Protein AF-A0AA50Z5B0-F1 (afdb_monomer)

Foldseek 3Di:
DVLVPDPDPVVLVVVLVVVLVVCPPPLVCLQVNLVSLLVVLVSCVVVVNLVVSLVSLVVNPLVPNPPDDPVVSVVSLVVNLVSCVVVVVPVPND

pLDDT: mean 72.81, std 11.05, range [40.56, 84.38]

Mean predicted aligned error: 8.94 Å

Sequence (94 aa):
TYVDKTPDKETKVKLIETLRSITEGKIYVEVERARLTHILAKIREGEGNVAEAAKIIQELQVETYGSMDKREKVELILEQMRLCLAIKDYIRTQ

Nearest PDB structures (foldseek):
  8amz-assembly1_P  TM=9.675E-01  e=3.717E-07  Spinacia oleracea
  6fvw-assembly1_P  TM=8.664E-01  e=3.152E-04  Saccharomyces cerevisiae S288C
  7msp-assembly2_B  TM=5.429E-01  e=2.830E-01  Bacillus subtilis subsp. subtilis str. 168
  3q15-assembly2_B-3  TM=8.172E-01  e=1.761E+00  Bacillus subtilis
  8rtc-assembly2_B  TM=7.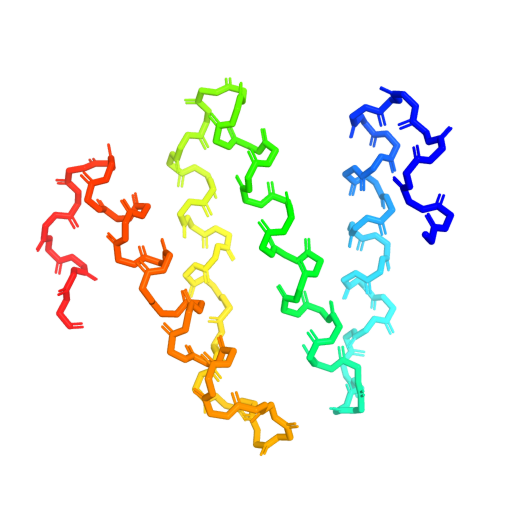162E-01  e=3.303E+00  Bacillus phage phi3T

Radius of gyration: 13.48 Å; Cα contacts (8 Å, |Δi|>4): 63; chains: 1; bounding box: 32×32×32 Å

Secondary structure (DSSP, 8-state):
-TTSS---HHHHHHHHHHHHHHTTT-GGGHHHHHHHHHHHHHHHHHTT-HHHHHHHHHTS-GGG-TTS-HHHHHHHHHHHHHHHHHTT-TTS--

Structure (mmCIF, N/CA/C/O backbone):
data_AF-A0AA50Z5B0-F1
#
_entry.id   AF-A0AA50Z5B0-F1
#
loop_
_atom_site.group_PDB
_atom_site.id
_atom_site.type_symbol
_atom_site.label_atom_id
_atom_site.label_alt_id
_atom_site.label_comp_id
_atom_site.label_asym_id
_atom_site.label_entity_id
_atom_site.label_seq_id
_atom_site.pdbx_PDB_ins_code
_atom_site.Cartn_x
_atom_site.Cartn_y
_atom_site.Cartn_z
_atom_site.occupancy
_atom_site.B_iso_or_equiv
_atom_site.auth_seq_id
_atom_site.auth_comp_id
_atom_site.auth_asym_id
_atom_site.auth_atom_id
_atom_site.pdbx_PDB_model_num
ATOM 1 N N . THR A 1 1 ? 2.541 -18.473 5.879 1.00 41.69 1 THR A N 1
ATOM 2 C CA . THR A 1 1 ? 3.818 -17.806 6.244 1.00 41.69 1 THR A CA 1
ATOM 3 C C . THR A 1 1 ? 3.674 -17.228 7.643 1.00 41.69 1 THR A C 1
ATOM 5 O O . THR A 1 1 ? 2.545 -16.992 8.039 1.00 41.69 1 THR A O 1
ATOM 8 N N . TYR A 1 2 ? 4.739 -17.048 8.437 1.00 48.47 2 TYR A N 1
ATOM 9 C CA . TYR A 1 2 ? 4.700 -16.697 9.885 1.00 48.47 2 TYR A CA 1
ATOM 10 C C . TYR A 1 2 ? 3.920 -15.411 10.280 1.00 48.47 2 TYR A C 1
ATOM 12 O O . TYR A 1 2 ? 3.854 -15.069 11.454 1.00 48.47 2 TYR A O 1
ATOM 20 N N . VAL A 1 3 ? 3.290 -14.737 9.318 1.00 45.12 3 VAL A N 1
ATOM 21 C CA . VAL A 1 3 ? 2.403 -13.570 9.449 1.00 45.12 3 VAL A CA 1
ATOM 22 C C . VAL A 1 3 ? 0.930 -13.968 9.707 1.00 45.12 3 VAL A C 1
ATOM 24 O O . VAL A 1 3 ? 0.121 -13.126 10.097 1.00 45.12 3 VAL A O 1
ATOM 27 N N . ASP A 1 4 ? 0.579 -15.249 9.537 1.00 47.31 4 ASP A N 1
ATOM 28 C CA . ASP A 1 4 ? -0.758 -15.808 9.822 1.00 47.31 4 ASP A CA 1
ATOM 29 C C . ASP A 1 4 ? -0.931 -16.305 11.271 1.00 47.31 4 ASP A C 1
ATOM 31 O O . ASP A 1 4 ? -2.023 -16.707 11.660 1.00 47.31 4 ASP A O 1
ATOM 35 N N . LYS A 1 5 ? 0.142 -16.314 12.080 1.00 48.56 5 LYS A N 1
ATOM 36 C CA . LYS A 1 5 ? 0.136 -16.874 13.448 1.00 48.56 5 LYS A CA 1
ATOM 37 C C . LYS A 1 5 ? 0.056 -15.840 14.574 1.00 48.56 5 LYS A C 1
ATOM 39 O O . LYS A 1 5 ? 0.001 -16.240 15.733 1.00 48.56 5 LYS A O 1
ATOM 44 N N . THR A 1 6 ? 0.043 -14.544 14.274 1.00 42.75 6 THR A N 1
ATOM 45 C CA . THR A 1 6 ? -0.071 -13.490 15.293 1.00 42.75 6 THR A CA 1
ATOM 46 C C . THR A 1 6 ? -1.495 -12.919 15.342 1.00 42.75 6 THR A C 1
ATOM 48 O O . THR A 1 6 ? -1.958 -12.375 14.337 1.00 42.75 6 THR A O 1
ATOM 51 N N . PRO A 1 7 ? -2.200 -13.021 16.489 1.00 55.25 7 PRO A N 1
ATOM 52 C CA . PRO A 1 7 ? -3.541 -12.459 16.664 1.00 55.25 7 PRO A CA 1
ATOM 53 C C . PRO A 1 7 ? -3.543 -10.933 16.864 1.00 55.25 7 PRO A C 1
ATOM 55 O O . PRO A 1 7 ? -4.571 -10.289 16.663 1.00 55.25 7 PRO A O 1
ATOM 58 N N . ASP A 1 8 ? -2.404 -10.339 17.225 1.00 52.75 8 ASP A N 1
ATOM 59 C CA . ASP A 1 8 ? -2.302 -8.915 17.538 1.00 52.75 8 ASP A CA 1
ATOM 60 C C . ASP A 1 8 ? -2.104 -8.055 16.285 1.00 52.75 8 ASP A C 1
ATOM 62 O O . ASP A 1 8 ? -1.014 -7.979 15.702 1.00 52.75 8 ASP A O 1
ATOM 66 N N . LYS A 1 9 ? -3.177 -7.356 15.893 1.00 60.75 9 LYS A N 1
ATOM 67 C CA . LYS A 1 9 ? -3.170 -6.319 14.845 1.00 60.75 9 LYS A CA 1
ATOM 68 C C . LYS A 1 9 ? -2.041 -5.307 15.059 1.00 60.75 9 LYS A C 1
ATOM 70 O O . LYS A 1 9 ? -1.364 -4.947 14.101 1.00 60.75 9 LYS A O 1
ATOM 75 N N . GLU A 1 10 ? -1.768 -4.931 16.308 1.00 60.62 10 GLU A N 1
ATOM 76 C CA . GLU A 1 10 ? -0.675 -4.022 16.671 1.00 60.62 10 GLU A CA 1
ATOM 77 C C . GLU A 1 10 ? 0.711 -4.573 16.323 1.00 60.62 10 GLU A C 1
ATOM 79 O O . GLU A 1 10 ? 1.551 -3.858 15.775 1.00 60.62 10 GLU A O 1
ATOM 84 N N . THR A 1 11 ? 0.975 -5.851 16.606 1.00 65.00 11 THR A N 1
ATOM 85 C CA . THR A 1 11 ? 2.271 -6.462 16.282 1.00 65.00 11 THR A CA 1
ATOM 86 C C . THR A 1 11 ? 2.444 -6.598 14.773 1.00 65.00 11 THR A C 1
ATOM 88 O O . THR A 1 11 ? 3.549 -6.426 14.264 1.00 65.00 11 THR A O 1
ATOM 91 N N . LYS A 1 12 ? 1.350 -6.844 14.042 1.00 67.19 12 LYS A N 1
ATOM 92 C CA . LYS A 1 12 ? 1.346 -6.903 12.575 1.00 67.19 12 LYS A CA 1
ATOM 93 C C . LYS A 1 12 ? 1.675 -5.540 11.959 1.00 67.19 12 LYS A C 1
ATOM 95 O O . LYS A 1 12 ? 2.506 -5.478 11.057 1.00 67.19 12 LYS A O 1
ATOM 100 N N . VAL A 1 13 ? 1.103 -4.458 12.491 1.00 71.81 13 VAL A N 1
ATOM 101 C CA . VAL A 1 13 ? 1.423 -3.078 12.084 1.00 71.81 13 VAL A CA 1
ATOM 102 C C . VAL A 1 13 ? 2.886 -2.741 12.389 1.00 71.81 13 VAL A C 1
ATOM 104 O O . VAL A 1 13 ? 3.606 -2.337 11.478 1.00 71.81 13 VAL A O 1
ATOM 107 N N . LYS A 1 14 ? 3.368 -3.006 13.612 1.00 73.25 14 LYS A N 1
ATOM 108 C CA . LYS A 1 14 ? 4.777 -2.772 13.993 1.00 73.25 14 LYS A CA 1
ATOM 109 C C . LYS A 1 14 ? 5.760 -3.560 13.127 1.00 73.25 14 LYS A C 1
ATOM 111 O O . LYS A 1 14 ? 6.809 -3.042 12.749 1.00 73.25 14 LYS A O 1
ATOM 116 N N . LEU A 1 15 ? 5.429 -4.805 12.779 1.00 69.44 15 LEU A N 1
ATOM 117 C CA . LEU A 1 15 ? 6.256 -5.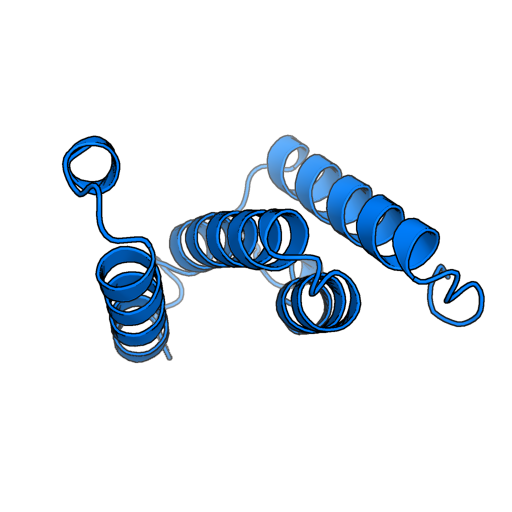619 11.889 1.00 69.44 15 LEU A CA 1
ATOM 118 C C . LEU A 1 15 ? 6.314 -5.011 10.482 1.00 69.44 15 LEU A C 1
ATOM 120 O O . LEU A 1 15 ? 7.392 -4.937 9.900 1.00 69.44 15 LEU A O 1
ATOM 124 N N . ILE A 1 16 ? 5.181 -4.540 9.952 1.00 76.06 16 ILE A N 1
ATOM 125 C CA . ILE A 1 16 ? 5.124 -3.883 8.640 1.00 76.06 16 ILE A CA 1
ATOM 126 C C . ILE A 1 16 ? 5.925 -2.574 8.644 1.00 76.06 16 ILE A C 1
ATOM 128 O O . ILE A 1 16 ? 6.649 -2.318 7.686 1.00 76.06 16 ILE A O 1
ATOM 132 N N . GLU A 1 17 ? 5.858 -1.773 9.708 1.00 75.69 17 GLU A N 1
ATOM 133 C CA . GLU A 1 17 ? 6.672 -0.557 9.852 1.00 75.69 17 GLU A CA 1
ATOM 134 C C . GLU A 1 17 ? 8.170 -0.872 9.904 1.00 75.69 17 GLU A C 1
ATOM 136 O O . GLU A 1 17 ? 8.966 -0.261 9.189 1.00 75.69 17 GLU A O 1
ATOM 141 N N . THR A 1 18 ? 8.550 -1.890 10.679 1.00 76.19 18 THR A N 1
ATOM 142 C CA . THR A 1 18 ? 9.944 -2.342 10.783 1.00 76.19 18 THR A CA 1
ATOM 143 C C . THR A 1 18 ? 10.451 -2.853 9.433 1.00 76.19 18 THR A C 1
ATOM 145 O O . THR A 1 18 ? 11.552 -2.516 9.003 1.00 76.19 18 THR A O 1
ATOM 148 N N . LEU A 1 19 ? 9.627 -3.616 8.709 1.00 72.19 19 LEU A N 1
ATOM 149 C CA . LEU A 1 19 ? 9.943 -4.080 7.362 1.00 72.19 19 LEU A CA 1
ATOM 150 C C . LEU A 1 19 ? 10.013 -2.915 6.370 1.00 72.19 19 LEU A C 1
ATOM 152 O O . LEU A 1 19 ? 10.931 -2.892 5.559 1.00 72.19 19 LEU A O 1
ATOM 156 N N . ARG A 1 20 ? 9.131 -1.910 6.448 1.00 70.00 20 ARG A N 1
ATOM 157 C CA . ARG A 1 20 ? 9.216 -0.685 5.630 1.00 70.00 20 ARG A CA 1
ATOM 158 C C . ARG A 1 20 ? 10.544 0.049 5.843 1.00 70.00 20 ARG A C 1
ATOM 160 O O . ARG A 1 20 ? 11.126 0.485 4.859 1.00 70.00 20 ARG A O 1
ATOM 167 N N . SER A 1 21 ? 11.033 0.129 7.081 1.00 74.19 21 SER A N 1
ATOM 168 C CA . SER A 1 21 ? 12.330 0.743 7.399 1.00 74.19 21 SER A CA 1
ATOM 169 C C . SER A 1 21 ? 13.517 -0.094 6.900 1.00 74.19 21 SER A C 1
ATOM 171 O O . SER A 1 21 ? 14.441 0.437 6.296 1.00 74.19 21 SER A O 1
ATOM 173 N N . ILE A 1 22 ? 13.483 -1.422 7.060 1.00 75.44 22 ILE A N 1
ATOM 174 C CA . ILE A 1 22 ? 14.577 -2.312 6.615 1.00 75.44 22 ILE A CA 1
ATOM 175 C C . ILE A 1 22 ? 14.626 -2.460 5.084 1.00 75.44 22 ILE A C 1
ATOM 177 O O . ILE A 1 22 ? 15.680 -2.773 4.522 1.00 75.44 22 ILE A O 1
ATOM 181 N N . THR A 1 23 ? 13.488 -2.280 4.410 1.00 68.44 23 THR A N 1
ATOM 182 C CA . THR A 1 23 ? 13.366 -2.344 2.943 1.00 68.44 23 THR A CA 1
ATOM 183 C C . THR A 1 23 ? 13.642 -1.003 2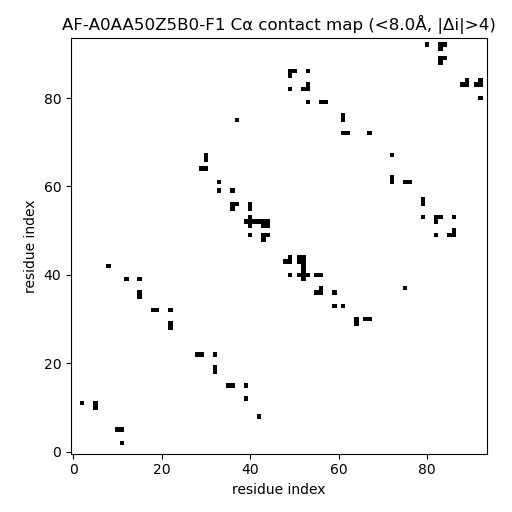.258 1.00 68.44 23 THR A C 1
ATOM 185 O O . THR A 1 23 ? 13.683 -0.944 1.029 1.00 68.44 23 THR A O 1
ATOM 188 N N . GLU A 1 24 ? 13.893 0.064 3.020 1.00 66.50 24 GLU A N 1
ATOM 189 C CA . GLU A 1 24 ? 14.303 1.360 2.487 1.00 66.50 24 GLU A CA 1
ATOM 190 C C . GLU A 1 24 ? 15.685 1.256 1.811 1.00 66.50 24 GLU A C 1
ATOM 192 O O . GLU A 1 24 ? 16.637 0.710 2.368 1.00 66.50 24 GLU A O 1
ATOM 197 N N . GLY A 1 25 ? 15.789 1.722 0.561 1.00 65.19 25 GLY A N 1
ATOM 198 C CA . GLY A 1 25 ? 17.040 1.708 -0.213 1.00 65.19 25 GLY A CA 1
ATOM 199 C C . GLY A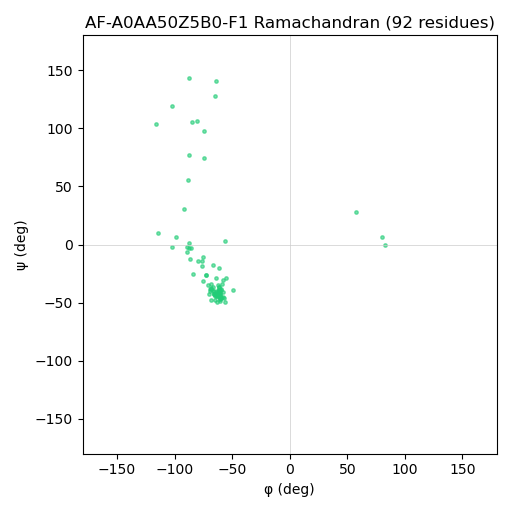 1 25 ? 17.413 0.372 -0.873 1.00 65.19 25 GLY A C 1
ATOM 200 O O . GLY A 1 25 ? 18.498 0.261 -1.443 1.00 65.19 25 GLY A O 1
ATOM 201 N N . LYS A 1 26 ? 16.542 -0.648 -0.835 1.00 76.00 26 LYS A N 1
ATOM 202 C CA . LYS A 1 26 ? 16.814 -1.971 -1.421 1.00 76.00 26 LYS A CA 1
ATOM 203 C C . LYS A 1 26 ? 15.853 -2.306 -2.565 1.00 76.00 26 LYS A C 1
ATOM 205 O O . LYS A 1 26 ? 14.735 -2.756 -2.341 1.00 76.00 26 LYS A O 1
ATOM 210 N N . ILE A 1 27 ? 16.352 -2.199 -3.794 1.00 69.25 27 ILE A N 1
ATOM 211 C CA . ILE A 1 27 ? 15.594 -2.428 -5.042 1.00 69.25 27 ILE A CA 1
ATOM 212 C C . ILE A 1 27 ? 14.989 -3.851 -5.108 1.00 69.25 27 ILE A C 1
ATOM 214 O O . ILE A 1 27 ? 13.918 -4.073 -5.661 1.00 69.25 27 ILE A O 1
ATOM 218 N N . TYR A 1 28 ? 15.640 -4.844 -4.494 1.00 68.31 28 TYR A N 1
ATOM 219 C CA . TYR A 1 28 ? 15.211 -6.248 -4.544 1.00 68.31 28 TYR A CA 1
ATOM 220 C C . TYR A 1 28 ? 14.012 -6.596 -3.638 1.00 68.31 28 TYR A C 1
ATOM 222 O O . TYR A 1 28 ? 13.432 -7.666 -3.793 1.00 68.31 28 TYR A O 1
ATOM 230 N N . VAL A 1 29 ? 13.636 -5.727 -2.693 1.00 76.94 29 VAL A N 1
ATOM 231 C CA . VAL A 1 29 ? 12.523 -5.950 -1.737 1.00 76.94 29 VAL A CA 1
ATOM 232 C C . VAL A 1 29 ? 11.361 -4.984 -1.944 1.00 76.94 29 VAL A C 1
ATOM 234 O O . VAL A 1 29 ? 10.426 -4.950 -1.148 1.00 76.94 29 VAL A O 1
ATOM 237 N N . GLU A 1 30 ? 11.375 -4.228 -3.036 1.00 74.75 30 GLU A N 1
ATOM 238 C CA . GLU A 1 30 ? 10.312 -3.284 -3.371 1.00 74.75 30 GLU A CA 1
ATOM 239 C C . GLU A 1 30 ? 8.949 -3.966 -3.562 1.00 74.75 30 GLU A C 1
ATOM 241 O O . GLU A 1 30 ? 7.937 -3.480 -3.059 1.00 74.75 30 GLU A O 1
ATOM 246 N N . VAL A 1 31 ? 8.929 -5.142 -4.197 1.00 77.50 31 VAL A N 1
ATOM 247 C CA . VAL A 1 31 ? 7.704 -5.937 -4.396 1.00 77.50 31 VAL A CA 1
ATOM 248 C C . VAL A 1 31 ? 7.131 -6.422 -3.060 1.00 77.50 31 VAL A C 1
ATOM 250 O O . VAL A 1 31 ? 5.934 -6.305 -2.801 1.00 77.50 31 VAL A O 1
ATOM 253 N N . GLU A 1 32 ? 7.988 -6.911 -2.165 1.00 78.31 32 GLU A N 1
ATOM 254 C CA . GLU A 1 32 ? 7.561 -7.343 -0.830 1.00 78.31 32 GLU A CA 1
ATOM 255 C C . GLU A 1 32 ? 7.066 -6.157 0.009 1.00 78.31 32 GLU A C 1
ATOM 257 O O . GLU A 1 32 ? 6.058 -6.263 0.710 1.00 78.31 32 GLU A O 1
ATOM 262 N N . ARG A 1 33 ? 7.699 -4.984 -0.124 1.00 78.94 33 ARG A N 1
ATOM 263 C CA . ARG A 1 33 ? 7.230 -3.739 0.497 1.00 78.94 33 ARG A CA 1
ATOM 264 C C . ARG A 1 33 ? 5.842 -3.342 -0.008 1.00 78.94 33 ARG A C 1
ATOM 266 O O . ARG A 1 33 ? 5.007 -2.926 0.801 1.00 78.94 33 ARG A O 1
ATOM 273 N N . ALA A 1 34 ? 5.574 -3.490 -1.305 1.00 78.88 34 ALA A N 1
ATOM 274 C CA . ALA A 1 34 ? 4.262 -3.227 -1.888 1.00 78.88 34 ALA A CA 1
ATOM 275 C C . ALA A 1 34 ? 3.183 -4.137 -1.284 1.00 78.88 34 ALA A C 1
ATOM 277 O O . ALA A 1 34 ? 2.161 -3.650 -0.795 1.00 78.88 34 ALA A O 1
ATOM 278 N N . ARG A 1 35 ? 3.451 -5.446 -1.208 1.00 79.88 35 ARG A N 1
ATOM 279 C CA . ARG A 1 35 ? 2.539 -6.430 -0.601 1.00 79.88 35 ARG A CA 1
ATOM 280 C C . ARG A 1 35 ? 2.260 -6.145 0.873 1.00 79.88 35 ARG A C 1
ATOM 282 O O . ARG A 1 35 ? 1.105 -6.148 1.294 1.00 79.88 35 ARG A O 1
ATOM 289 N N . LEU A 1 36 ? 3.295 -5.852 1.660 1.00 79.88 36 LEU A N 1
ATOM 290 C CA . LEU A 1 36 ? 3.150 -5.515 3.081 1.00 79.88 36 LEU A CA 1
ATOM 291 C C . LEU A 1 36 ? 2.314 -4.249 3.285 1.00 79.88 36 LEU A C 1
ATOM 293 O O . LEU A 1 36 ? 1.474 -4.191 4.182 1.00 79.88 36 LEU A O 1
ATOM 297 N N . THR A 1 37 ? 2.514 -3.252 2.427 1.00 80.12 37 THR A N 1
ATOM 298 C CA . THR A 1 37 ? 1.763 -1.995 2.483 1.00 80.12 37 THR A CA 1
ATOM 299 C C . THR A 1 37 ? 0.297 -2.197 2.094 1.00 80.12 37 THR A C 1
ATOM 301 O O . THR A 1 37 ? -0.588 -1.638 2.736 1.00 80.12 37 THR A O 1
ATOM 304 N N . HIS A 1 38 ? 0.015 -3.055 1.111 1.00 81.31 38 HIS A N 1
ATOM 305 C CA . HIS A 1 38 ? -1.352 -3.441 0.761 1.00 81.31 38 HIS A CA 1
ATOM 306 C C . HIS A 1 38 ? -2.070 -4.145 1.928 1.00 81.31 38 HIS A C 1
ATOM 308 O O . HIS A 1 38 ? -3.224 -3.841 2.231 1.00 81.31 38 HIS A O 1
ATOM 314 N N . ILE A 1 39 ? -1.374 -5.032 2.646 1.00 82.31 39 ILE A N 1
ATOM 315 C CA . ILE A 1 39 ? -1.914 -5.673 3.856 1.00 82.31 39 ILE A CA 1
ATOM 316 C C . ILE A 1 39 ? -2.202 -4.628 4.945 1.00 82.31 39 ILE A C 1
ATOM 318 O O . ILE A 1 39 ? -3.250 -4.692 5.586 1.00 82.31 39 ILE A O 1
ATOM 322 N N . LEU A 1 40 ? -1.314 -3.647 5.136 1.00 80.94 40 LEU A N 1
ATOM 323 C CA . LEU A 1 40 ? -1.521 -2.552 6.090 1.00 80.94 40 LEU A CA 1
ATOM 324 C C . LEU A 1 40 ? -2.755 -1.709 5.745 1.00 80.94 40 LEU A C 1
ATOM 326 O O . LEU A 1 40 ? -3.543 -1.392 6.637 1.00 80.94 40 LEU A O 1
ATOM 330 N N . ALA A 1 41 ? -2.946 -1.389 4.463 1.00 80.31 41 ALA A N 1
ATOM 331 C CA . ALA A 1 41 ? -4.115 -0.657 3.989 1.00 80.31 41 ALA A CA 1
ATOM 332 C C . ALA A 1 41 ? -5.415 -1.418 4.303 1.00 80.31 41 ALA A C 1
ATOM 334 O O . ALA A 1 41 ? -6.326 -0.838 4.886 1.00 80.31 41 ALA A O 1
ATOM 335 N N . LYS A 1 42 ? -5.472 -2.733 4.045 1.00 81.50 42 LYS A N 1
ATOM 336 C CA . LYS A 1 42 ? -6.635 -3.573 4.398 1.00 81.50 42 LYS A CA 1
ATOM 337 C C . LYS A 1 42 ? -6.924 -3.620 5.898 1.00 81.50 42 LYS A C 1
ATOM 339 O O . LYS A 1 42 ? -8.084 -3.647 6.302 1.00 81.50 42 LYS A O 1
ATOM 344 N N . ILE A 1 43 ? -5.887 -3.622 6.739 1.00 81.81 43 ILE A N 1
ATOM 345 C CA . ILE A 1 43 ? -6.062 -3.575 8.199 1.00 81.81 43 ILE A CA 1
ATOM 346 C C 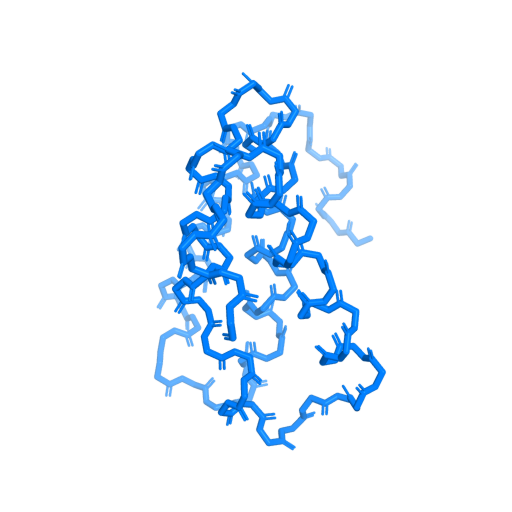. ILE A 1 43 ? -6.687 -2.237 8.613 1.00 81.81 43 ILE A C 1
ATOM 348 O O . ILE A 1 43 ? -7.675 -2.236 9.343 1.00 81.81 43 ILE A O 1
ATOM 352 N N . ARG A 1 44 ? -6.160 -1.115 8.103 1.00 79.44 44 ARG A N 1
ATOM 353 C CA . ARG A 1 44 ? -6.696 0.233 8.362 1.00 79.44 44 ARG A CA 1
ATOM 354 C C . ARG A 1 44 ? -8.124 0.397 7.830 1.00 79.44 44 ARG A C 1
ATOM 356 O O . ARG A 1 44 ? -8.954 0.989 8.514 1.00 79.44 44 ARG A O 1
ATOM 363 N N . GLU A 1 45 ? -8.432 -0.170 6.664 1.00 78.06 45 GLU A N 1
ATOM 364 C CA . GLU A 1 45 ? -9.788 -0.205 6.102 1.00 78.06 45 GLU A CA 1
ATOM 365 C C . GLU A 1 45 ? -10.757 -0.951 7.035 1.00 78.06 45 GLU A C 1
ATOM 367 O O . GLU A 1 45 ? -11.821 -0.428 7.361 1.00 78.06 45 GLU A O 1
ATOM 372 N N . GLY A 1 46 ? -10.364 -2.125 7.542 1.00 77.69 46 GLY A N 1
ATOM 373 C CA . GLY A 1 46 ? -11.163 -2.911 8.489 1.00 77.69 46 GLY A CA 1
ATOM 374 C C . GLY A 1 46 ? -11.357 -2.257 9.865 1.00 77.69 46 GLY A C 1
ATOM 375 O O . GLY A 1 46 ? -12.264 -2.640 10.601 1.00 77.69 46 GLY A O 1
ATOM 376 N N . GLU A 1 47 ? -10.536 -1.268 10.219 1.00 78.50 47 GLU A N 1
ATOM 377 C CA . GLU A 1 47 ? -10.694 -0.434 11.420 1.00 78.50 47 GLU A CA 1
ATOM 378 C C . GLU A 1 47 ? -11.592 0.793 11.183 1.00 78.50 47 GLU A C 1
ATOM 380 O O . GLU A 1 47 ? -11.803 1.587 12.096 1.00 78.50 47 GLU A O 1
ATOM 385 N N . GLY A 1 48 ? -12.132 0.960 9.970 1.00 79.50 48 GLY A N 1
ATOM 386 C CA . GLY A 1 48 ? -12.925 2.127 9.572 1.00 79.50 48 GLY A CA 1
ATOM 387 C C . GLY A 1 48 ? -12.080 3.328 9.136 1.00 79.50 48 GLY A C 1
ATOM 388 O O . GLY A 1 48 ? -12.624 4.341 8.700 1.00 79.50 48 GLY A O 1
ATOM 389 N N . ASN A 1 49 ? -10.750 3.212 9.171 1.00 83.56 49 ASN A N 1
ATOM 390 C CA . ASN A 1 49 ? -9.802 4.252 8.770 1.00 83.56 49 ASN A CA 1
ATOM 391 C C . ASN A 1 49 ? -9.474 4.164 7.272 1.00 83.56 49 ASN A C 1
ATOM 393 O O . ASN A 1 49 ? -8.312 4.079 6.869 1.00 83.56 49 ASN A O 1
ATOM 397 N N . VAL A 1 50 ? -10.510 4.199 6.430 1.00 82.19 50 VAL A N 1
ATOM 398 C CA . VAL A 1 50 ? -10.379 4.077 4.968 1.00 82.19 50 VAL A CA 1
ATOM 399 C C . VAL A 1 50 ? -9.527 5.211 4.381 1.00 82.19 50 VAL A C 1
ATOM 401 O O . VAL A 1 50 ? -8.707 4.966 3.502 1.00 82.19 50 VAL A O 1
ATOM 404 N N . ALA A 1 51 ? -9.644 6.430 4.926 1.00 82.44 51 ALA A N 1
ATOM 405 C CA . ALA A 1 51 ? -8.852 7.599 4.525 1.00 82.44 51 ALA A CA 1
ATOM 406 C C . ALA A 1 51 ? -7.336 7.367 4.639 1.00 82.44 51 ALA A C 1
ATOM 408 O O . ALA A 1 51 ? -6.577 7.644 3.710 1.00 82.44 51 ALA A O 1
ATOM 409 N N . GLU A 1 52 ? -6.909 6.802 5.767 1.00 81.31 52 GLU A N 1
ATOM 410 C CA . GLU A 1 52 ? -5.508 6.464 6.016 1.00 81.31 52 GLU A CA 1
ATOM 411 C C . GLU A 1 52 ? -5.053 5.304 5.128 1.00 81.31 52 GLU A C 1
ATOM 413 O O . GLU A 1 52 ? -3.953 5.344 4.580 1.00 81.31 52 GLU A O 1
ATOM 418 N N . ALA A 1 53 ? -5.911 4.296 4.931 1.00 81.69 53 ALA A N 1
ATOM 419 C CA . ALA A 1 53 ? -5.629 3.174 4.041 1.00 81.69 53 ALA A CA 1
ATOM 420 C C . ALA A 1 53 ? -5.351 3.635 2.601 1.00 81.69 53 ALA A C 1
ATOM 422 O O . ALA A 1 53 ? -4.362 3.203 2.004 1.00 81.69 53 ALA A O 1
ATOM 423 N N . ALA A 1 54 ? -6.169 4.546 2.059 1.00 81.62 54 ALA A N 1
ATOM 424 C CA . ALA A 1 54 ? -5.944 5.076 0.717 1.00 81.62 54 ALA A CA 1
ATOM 425 C C . ALA A 1 54 ? -4.662 5.901 0.627 1.00 81.62 54 ALA A C 1
ATOM 427 O O . ALA A 1 54 ? -3.904 5.738 -0.322 1.00 81.62 54 ALA A O 1
ATOM 428 N N . LYS A 1 55 ? -4.384 6.751 1.620 1.00 82.75 55 LYS A N 1
ATOM 429 C CA . LYS A 1 55 ? -3.164 7.565 1.637 1.00 82.75 55 LYS A CA 1
ATOM 430 C C . LYS A 1 55 ? -1.906 6.690 1.636 1.00 82.75 55 LYS A C 1
ATOM 432 O O . LYS A 1 55 ? -1.000 6.918 0.842 1.00 82.75 55 LYS A O 1
ATOM 437 N N . ILE A 1 56 ? -1.890 5.645 2.465 1.00 81.75 56 ILE A N 1
ATOM 438 C CA . ILE A 1 56 ? -0.782 4.685 2.559 1.00 81.75 56 ILE A CA 1
ATOM 439 C C . ILE A 1 56 ? -0.545 3.963 1.226 1.00 81.75 56 ILE A C 1
ATOM 441 O O . ILE A 1 56 ? 0.606 3.790 0.821 1.00 81.75 56 ILE A O 1
ATOM 445 N N . ILE A 1 57 ? -1.613 3.523 0.551 1.00 81.12 57 ILE A N 1
ATOM 446 C CA . ILE A 1 57 ? -1.481 2.814 -0.726 1.00 81.12 57 ILE A CA 1
ATOM 447 C C . ILE A 1 57 ? -1.143 3.776 -1.876 1.00 81.12 57 ILE A C 1
ATOM 449 O O . ILE A 1 57 ? -0.418 3.371 -2.774 1.00 81.12 57 ILE A O 1
ATOM 453 N N . GLN A 1 58 ? -1.602 5.035 -1.837 1.00 75.62 58 GLN A N 1
ATOM 454 C CA . GLN A 1 58 ? -1.292 6.087 -2.822 1.00 75.62 58 GLN A CA 1
ATOM 455 C C . GLN A 1 58 ? 0.157 6.575 -2.738 1.00 75.62 58 GLN A C 1
ATOM 457 O O . GLN A 1 58 ? 0.760 6.881 -3.760 1.00 75.62 58 GLN A O 1
ATOM 462 N N . GLU A 1 59 ? 0.739 6.634 -1.536 1.00 76.88 59 GLU A N 1
ATOM 463 C CA . GLU A 1 59 ? 2.171 6.925 -1.362 1.00 76.88 59 GLU A CA 1
ATOM 464 C C . GLU A 1 59 ? 3.063 5.871 -2.031 1.00 76.88 59 GLU A C 1
ATOM 466 O O . GLU A 1 59 ? 4.241 6.113 -2.304 1.00 76.88 59 GLU A O 1
ATOM 471 N N . LEU A 1 60 ? 2.513 4.685 -2.290 1.00 74.50 60 LEU A N 1
ATOM 472 C CA . LEU A 1 60 ? 3.223 3.615 -2.951 1.00 74.50 60 LEU A CA 1
ATOM 473 C C . LEU A 1 60 ? 3.228 3.846 -4.467 1.00 74.50 60 LEU A C 1
ATOM 475 O O . LEU A 1 60 ? 2.230 3.634 -5.156 1.00 74.50 60 LEU A O 1
ATOM 479 N N . GLN A 1 61 ? 4.381 4.244 -4.999 1.00 68.62 61 GLN A N 1
ATOM 480 C CA . GLN A 1 61 ? 4.593 4.398 -6.438 1.00 68.62 61 GLN A CA 1
ATOM 481 C C . GLN A 1 61 ? 4.731 3.028 -7.111 1.00 68.62 61 GLN A C 1
ATOM 483 O O . GLN A 1 61 ? 5.814 2.609 -7.499 1.00 68.62 61 GLN A O 1
ATOM 488 N N . VAL A 1 62 ? 3.616 2.313 -7.269 1.00 70.62 62 VAL A N 1
ATOM 489 C CA . VAL A 1 62 ? 3.591 1.000 -7.936 1.00 70.62 62 VAL A CA 1
ATOM 490 C C . VAL A 1 62 ? 4.180 1.035 -9.343 1.00 70.62 62 VAL A C 1
ATOM 492 O O . VAL A 1 62 ? 4.740 0.044 -9.805 1.00 70.62 62 VAL A O 1
ATOM 495 N N . GLU A 1 63 ? 4.094 2.180 -10.015 1.00 69.38 63 GLU A N 1
ATOM 496 C CA . GLU A 1 63 ? 4.586 2.409 -11.371 1.00 69.38 63 GLU A CA 1
ATOM 497 C C . GLU A 1 63 ? 6.105 2.243 -11.490 1.00 69.38 63 GLU A C 1
ATOM 499 O O . GLU A 1 63 ? 6.570 1.687 -12.489 1.00 69.38 63 GLU A O 1
ATOM 504 N N . THR A 1 64 ? 6.863 2.620 -10.455 1.00 68.56 64 THR A N 1
ATOM 505 C CA . THR A 1 64 ? 8.335 2.603 -10.462 1.00 68.56 64 THR A CA 1
ATOM 506 C C . THR A 1 64 ? 8.920 1.211 -10.229 1.00 68.56 64 THR A C 1
ATOM 508 O O . THR A 1 64 ? 10.082 0.974 -10.558 1.00 68.56 64 THR A O 1
ATOM 511 N N . TYR A 1 65 ? 8.115 0.249 -9.765 1.00 73.88 65 TYR A N 1
ATOM 512 C CA . TYR A 1 65 ? 8.562 -1.130 -9.579 1.00 73.88 65 TYR A CA 1
ATOM 513 C C . TYR A 1 65 ? 8.686 -1.852 -10.923 1.00 73.88 65 TYR A C 1
ATOM 515 O O . TYR A 1 65 ? 7.707 -2.346 -11.496 1.00 73.88 65 TYR A O 1
ATOM 523 N N . GLY A 1 66 ? 9.915 -1.901 -11.439 1.00 69.44 66 GLY A N 1
ATOM 524 C CA . GLY A 1 66 ? 10.261 -2.591 -12.686 1.00 69.44 66 GLY A CA 1
ATOM 525 C C . GLY A 1 66 ? 10.246 -4.118 -12.571 1.00 69.44 66 GLY A C 1
ATOM 526 O O . GLY A 1 66 ? 9.996 -4.804 -13.557 1.00 69.44 66 GLY A O 1
ATOM 527 N N . SER A 1 67 ? 10.462 -4.646 -11.365 1.00 74.00 67 SER A N 1
ATOM 528 C CA . SER A 1 67 ? 10.564 -6.088 -11.086 1.00 74.00 67 SER A CA 1
ATOM 529 C C . SER A 1 67 ? 9.223 -6.757 -10.758 1.00 74.00 67 SER A C 1
ATOM 531 O O . SER A 1 67 ? 9.190 -7.955 -10.487 1.00 74.00 67 SER A O 1
ATOM 533 N N . MET A 1 68 ? 8.131 -5.990 -10.711 1.00 78.06 68 MET A N 1
ATOM 534 C CA . MET A 1 68 ? 6.819 -6.479 -10.286 1.00 78.06 68 MET A CA 1
ATOM 535 C C . MET A 1 68 ? 6.037 -7.063 -11.465 1.00 78.06 68 MET A C 1
ATOM 537 O O . MET A 1 68 ? 6.100 -6.535 -12.579 1.00 78.06 68 MET A O 1
ATOM 541 N N . ASP A 1 69 ? 5.277 -8.134 -11.225 1.00 83.25 69 ASP A N 1
ATOM 542 C CA . ASP A 1 69 ? 4.457 -8.733 -12.275 1.00 83.25 69 ASP A CA 1
ATOM 543 C C . ASP A 1 69 ? 3.378 -7.748 -12.750 1.00 83.25 69 ASP A C 1
ATOM 545 O O . ASP A 1 69 ? 2.773 -7.016 -11.958 1.00 83.25 69 ASP A O 1
ATOM 549 N N . LYS A 1 70 ? 3.117 -7.724 -14.062 1.00 81.56 70 LYS A N 1
ATOM 550 C CA . LYS A 1 70 ? 2.123 -6.816 -14.652 1.00 81.56 70 LYS A CA 1
ATOM 551 C C . LYS A 1 70 ? 0.730 -7.036 -14.061 1.00 81.56 70 LYS A C 1
ATOM 553 O O . LYS A 1 70 ? -0.008 -6.066 -13.924 1.00 81.56 70 LYS A O 1
ATOM 558 N N . ARG A 1 71 ? 0.366 -8.275 -13.711 1.00 83.56 71 ARG A N 1
ATOM 559 C CA . ARG A 1 71 ? -0.941 -8.569 -13.102 1.00 83.56 71 ARG A CA 1
ATOM 560 C C . ARG A 1 71 ? -1.049 -7.990 -11.697 1.00 83.56 71 ARG A C 1
ATOM 562 O O . ARG A 1 71 ? -2.015 -7.288 -11.429 1.00 83.56 71 ARG A O 1
ATOM 569 N N . GLU A 1 72 ? -0.037 -8.197 -10.854 1.00 80.75 72 GLU A N 1
ATOM 570 C CA . GLU A 1 72 ? 0.010 -7.604 -9.505 1.00 80.75 72 GLU A CA 1
ATOM 571 C C . GLU A 1 72 ? -0.026 -6.077 -9.556 1.00 80.75 72 GLU A C 1
ATOM 573 O O . GLU A 1 72 ? -0.687 -5.436 -8.742 1.00 80.75 72 GLU A O 1
ATOM 578 N N . LYS A 1 73 ? 0.656 -5.481 -10.539 1.00 81.62 73 LYS A N 1
ATOM 579 C CA . LYS A 1 73 ? 0.644 -4.031 -10.751 1.00 81.62 73 LYS A CA 1
ATOM 580 C C . LYS A 1 73 ? -0.765 -3.521 -11.032 1.00 81.62 73 LYS A C 1
ATOM 582 O O . LYS A 1 73 ? -1.195 -2.560 -10.402 1.00 81.62 73 LYS A O 1
ATOM 587 N N . VAL A 1 74 ? -1.494 -4.188 -11.923 1.00 84.25 74 VAL A N 1
ATOM 588 C CA . VAL A 1 74 ? -2.884 -3.830 -12.233 1.00 84.25 74 VAL A CA 1
ATOM 589 C C . VAL A 1 74 ? -3.800 -4.056 -11.030 1.00 84.25 74 VAL A C 1
ATOM 591 O O . VAL A 1 74 ? -4.610 -3.186 -10.733 1.00 84.25 74 VAL A O 1
ATOM 594 N N . GLU A 1 75 ? -3.661 -5.164 -10.300 1.00 84.38 75 GLU A N 1
ATOM 595 C CA . GLU A 1 75 ? -4.466 -5.419 -9.095 1.00 84.38 75 GLU A CA 1
ATOM 596 C C . GLU A 1 75 ? -4.253 -4.356 -8.012 1.00 84.38 75 GLU A C 1
ATOM 598 O O . GLU A 1 75 ? -5.222 -3.880 -7.420 1.00 84.38 75 GLU A O 1
ATOM 603 N N . LEU A 1 76 ? -3.009 -3.928 -7.782 1.00 82.06 76 LEU A N 1
ATOM 604 C CA . LEU A 1 76 ? -2.712 -2.872 -6.815 1.00 82.06 76 LEU A CA 1
ATOM 605 C C . LEU A 1 76 ? -3.286 -1.517 -7.240 1.00 82.06 76 LEU A C 1
ATOM 607 O O . LEU A 1 76 ? -3.829 -0.809 -6.395 1.00 82.06 76 LEU A O 1
ATOM 611 N N . ILE A 1 77 ? -3.214 -1.172 -8.529 1.00 82.44 77 ILE A N 1
ATOM 612 C CA . ILE A 1 77 ? -3.821 0.058 -9.065 1.00 82.44 77 ILE A CA 1
ATOM 613 C C . ILE A 1 77 ? -5.347 0.010 -8.915 1.00 82.44 77 ILE A C 1
ATOM 615 O O . ILE A 1 77 ? -5.959 0.975 -8.465 1.00 82.44 77 ILE A O 1
ATOM 619 N N . LEU A 1 78 ? -5.978 -1.121 -9.235 1.00 83.81 78 LEU A N 1
ATOM 620 C CA . LEU A 1 78 ? -7.421 -1.288 -9.060 1.00 83.81 78 LEU A CA 1
ATOM 621 C C . LEU A 1 78 ? -7.831 -1.152 -7.590 1.00 83.81 78 LEU A C 1
ATOM 623 O O . LEU A 1 78 ? -8.845 -0.517 -7.295 1.00 83.81 78 LEU A O 1
ATOM 627 N N . GLU A 1 79 ? -7.033 -1.682 -6.661 1.00 81.62 79 GLU A N 1
ATOM 628 C CA . GLU A 1 79 ? -7.306 -1.511 -5.235 1.00 81.62 79 GLU A CA 1
ATOM 629 C C . GLU A 1 79 ? -7.103 -0.056 -4.780 1.00 81.62 79 GLU A C 1
ATOM 631 O O . GLU A 1 79 ? -7.906 0.457 -4.000 1.00 81.62 79 GLU A O 1
ATOM 636 N N . GLN A 1 80 ? -6.086 0.646 -5.297 1.00 78.94 80 GLN A N 1
ATOM 637 C CA . GLN A 1 80 ? -5.929 2.089 -5.076 1.00 78.94 80 GLN A CA 1
ATOM 638 C C . GLN A 1 80 ? -7.190 2.838 -5.523 1.00 78.94 80 GLN A C 1
ATOM 640 O O . GLN A 1 80 ? -7.747 3.608 -4.741 1.00 78.94 80 GLN A O 1
ATOM 645 N N . MET A 1 81 ? -7.693 2.573 -6.734 1.00 80.00 81 MET A N 1
ATOM 646 C CA . MET A 1 81 ? -8.917 3.199 -7.250 1.00 80.00 81 MET A CA 1
ATOM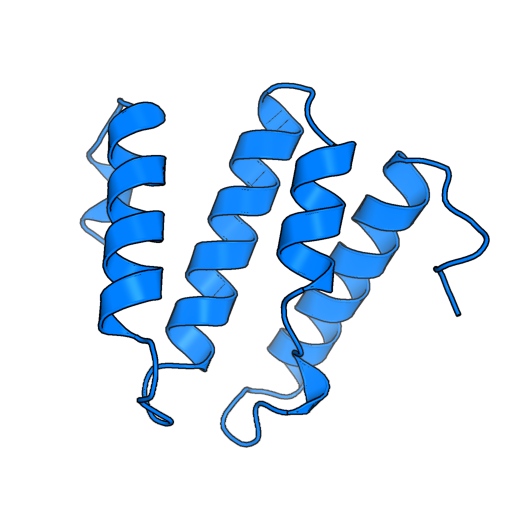 647 C C . MET A 1 81 ? -10.136 2.878 -6.378 1.00 80.00 81 MET A C 1
ATOM 649 O O . MET A 1 81 ? -10.922 3.772 -6.060 1.00 80.00 81 MET A O 1
ATOM 653 N N . ARG A 1 82 ? -10.277 1.623 -5.934 1.00 84.31 82 ARG A N 1
ATOM 654 C CA . ARG A 1 82 ? -11.349 1.197 -5.025 1.00 84.31 82 ARG A CA 1
ATOM 655 C C . ARG A 1 82 ? -11.311 1.962 -3.700 1.00 84.31 82 ARG A C 1
ATOM 657 O O . ARG A 1 82 ? -12.353 2.430 -3.241 1.00 84.31 82 ARG A O 1
ATOM 664 N N . LEU A 1 83 ? -10.131 2.115 -3.098 1.00 79.50 83 LEU A N 1
ATOM 665 C CA . LEU A 1 83 ? -9.953 2.851 -1.844 1.00 79.50 83 LEU A CA 1
ATOM 666 C C . LEU A 1 83 ? -10.202 4.359 -2.018 1.00 79.50 83 LEU A C 1
ATOM 668 O O . LEU A 1 83 ? -10.830 4.973 -1.156 1.00 79.50 83 LEU A O 1
ATOM 672 N N . CYS A 1 84 ? -9.805 4.950 -3.151 1.00 75.75 84 CYS A N 1
ATOM 673 C CA . CYS A 1 84 ? -10.121 6.349 -3.472 1.00 75.75 84 CYS A CA 1
ATOM 674 C C . CYS A 1 84 ? -11.634 6.577 -3.604 1.00 75.75 84 CYS A C 1
ATOM 676 O O . CYS A 1 84 ? -12.175 7.539 -3.053 1.00 75.75 84 CYS A O 1
ATOM 678 N N . LEU A 1 85 ? -12.331 5.656 -4.281 1.00 79.25 85 LEU A N 1
ATOM 679 C CA . LEU A 1 85 ? -13.790 5.671 -4.399 1.00 79.25 85 LEU A CA 1
ATOM 680 C C . LEU A 1 85 ? -14.473 5.542 -3.033 1.00 79.25 85 LEU A C 1
ATOM 682 O O . LEU A 1 85 ? -15.461 6.230 -2.777 1.00 79.25 85 LEU A O 1
ATOM 686 N N . ALA A 1 86 ? -13.936 4.714 -2.134 1.00 77.56 86 ALA A N 1
ATOM 687 C CA . ALA A 1 86 ? -14.486 4.529 -0.793 1.00 77.56 86 ALA A CA 1
ATOM 688 C C . ALA A 1 86 ? -14.423 5.809 0.066 1.00 77.56 86 ALA A C 1
ATOM 690 O O . ALA A 1 86 ? -15.305 6.038 0.893 1.00 77.56 86 ALA A O 1
ATOM 691 N N . ILE A 1 87 ? -13.442 6.687 -0.170 1.00 76.12 87 ILE A N 1
ATOM 692 C CA . ILE A 1 87 ? -13.328 7.999 0.502 1.00 76.12 87 ILE A CA 1
ATOM 693 C C . ILE A 1 87 ? -14.143 9.081 -0.219 1.00 76.12 87 ILE A C 1
ATOM 695 O O . ILE A 1 87 ? -14.239 10.209 0.261 1.00 76.12 87 ILE A O 1
ATOM 699 N N . LYS A 1 88 ? -14.783 8.746 -1.349 1.00 69.88 88 LYS A N 1
ATOM 700 C CA . LYS A 1 88 ? -15.447 9.704 -2.248 1.00 69.88 88 LYS A CA 1
ATOM 701 C C . LYS A 1 88 ? -14.488 10.788 -2.757 1.00 69.88 88 LYS A C 1
ATOM 703 O O . LYS A 1 88 ? -14.918 11.897 -3.075 1.00 69.88 88 LYS A O 1
ATOM 708 N N . ASP A 1 89 ? -13.197 10.471 -2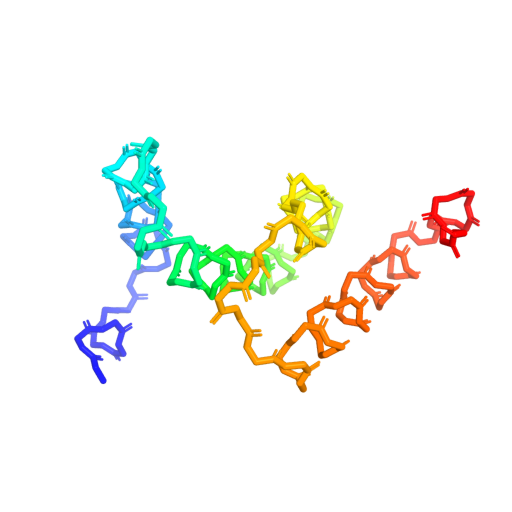.847 1.00 65.06 89 ASP A N 1
ATOM 709 C CA . ASP A 1 89 ? -12.183 11.382 -3.371 1.00 65.06 89 ASP A CA 1
ATOM 710 C C . ASP A 1 89 ? -12.090 11.220 -4.896 1.00 65.06 89 ASP A C 1
ATOM 712 O O . ASP A 1 89 ? -11.217 10.548 -5.448 1.00 65.06 89 ASP A O 1
ATOM 716 N N . TYR A 1 90 ? -13.074 11.799 -5.590 1.00 58.44 90 TYR A N 1
ATOM 717 C CA . TYR A 1 90 ? -13.209 11.719 -7.049 1.00 58.44 90 TYR A CA 1
ATOM 718 C C . TYR A 1 90 ? -12.210 12.607 -7.806 1.00 58.44 90 TYR A C 1
ATOM 720 O O . TYR A 1 90 ? -12.090 12.499 -9.020 1.00 58.44 90 TYR A O 1
ATOM 728 N N . ILE A 1 91 ? -11.491 13.494 -7.113 1.00 59.59 91 ILE A N 1
ATOM 729 C CA . ILE A 1 91 ? -10.550 14.435 -7.741 1.00 59.59 91 ILE A CA 1
ATOM 730 C C . ILE A 1 91 ? -9.186 13.762 -7.972 1.00 59.59 91 ILE A C 1
ATOM 732 O O . ILE A 1 91 ? -8.459 14.137 -8.885 1.00 59.59 91 ILE A O 1
ATOM 736 N N . ARG A 1 92 ? -8.852 12.736 -7.178 1.00 53.88 92 ARG A N 1
ATOM 737 C CA . ARG A 1 92 ? -7.590 11.979 -7.268 1.00 53.88 92 ARG A CA 1
ATOM 738 C C . ARG A 1 92 ? -7.689 10.654 -8.033 1.00 53.88 92 ARG A C 1
ATOM 740 O O . ARG A 1 92 ? -6.732 9.894 -8.031 1.00 53.88 92 ARG A O 1
ATOM 747 N N . THR A 1 93 ? -8.827 10.354 -8.659 1.00 48.25 93 THR A N 1
ATOM 748 C CA . THR A 1 93 ? -9.060 9.100 -9.414 1.00 48.25 93 THR A CA 1
ATOM 749 C C . THR A 1 93 ? -8.716 9.212 -10.907 1.00 48.25 93 THR A C 1
ATOM 751 O O . THR A 1 93 ? -9.347 8.546 -11.727 1.00 48.25 93 THR A O 1
ATOM 754 N N . GLN A 1 94 ? -7.745 10.058 -11.269 1.00 40.56 94 GLN A N 1
ATOM 755 C CA . GLN A 1 94 ? -7.370 10.328 -12.661 1.00 40.56 94 GLN A CA 1
ATOM 756 C C . GLN A 1 94 ? -6.071 9.635 -13.064 1.00 40.56 94 GLN A C 1
ATOM 758 O O . GLN A 1 94 ? -5.141 9.620 -12.228 1.00 40.56 94 GLN A O 1
#

Solvent-accessible surface area (backbone atoms only — not comparable to full-atom values): 5551 Å² total; per-residue (Å²): 114,90,79,80,76,62,89,49,66,66,58,53,51,52,49,43,53,52,48,52,61,72,40,58,95,39,82,92,39,48,63,60,47,52,55,47,45,51,52,50,23,55,53,32,39,75,71,70,39,41,65,59,16,31,51,60,45,63,72,49,64,65,84,74,52,82,90,50,57,71,65,61,49,50,54,52,50,52,49,45,50,51,36,32,56,72,64,66,43,75,85,75,71,121

InterPro doma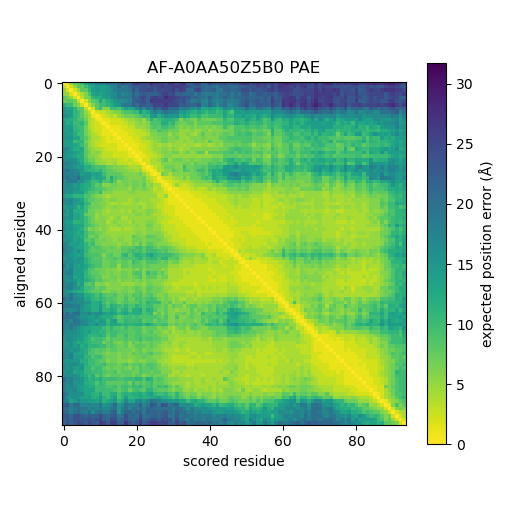ins:
  IPR040134 26S Proteasome non-ATPase regulatory subunit 12/COP9 signalos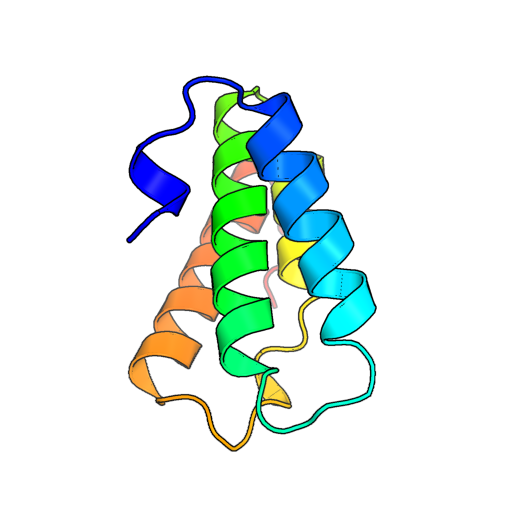ome complex subunit 4 [PTHR10855] (1-94)
  IPR054559 PSMD12/CSN4-like, N-terminal [PF22241] (1-94)

Organism: NCBI:txid2839177